Protein AF-A0A2D2DLI8-F1 (afdb_monomer)

Structure (mmCIF, N/CA/C/O backbone):
data_AF-A0A2D2DLI8-F1
#
_entry.id   AF-A0A2D2DLI8-F1
#
loop_
_atom_site.group_PDB
_atom_site.id
_atom_site.type_symbol
_atom_site.label_atom_id
_atom_site.label_alt_id
_atom_site.label_comp_id
_atom_site.label_asym_id
_atom_site.label_entity_id
_atom_site.label_seq_id
_atom_site.pdbx_PDB_ins_code
_atom_site.Cartn_x
_atom_site.Cartn_y
_atom_site.Cartn_z
_atom_site.occupancy
_atom_site.B_iso_or_equiv
_atom_site.auth_seq_id
_atom_site.auth_comp_id
_atom_site.auth_asym_id
_atom_site.auth_atom_id
_atom_site.pdbx_PDB_model_num
ATOM 1 N N . MET A 1 1 ? -2.397 0.419 4.314 1.00 72.56 1 MET A N 1
ATOM 2 C CA . MET A 1 1 ? -3.804 0.039 4.050 1.00 72.56 1 MET A CA 1
ATOM 3 C C . MET A 1 1 ? -4.757 0.508 5.152 1.00 72.56 1 MET A C 1
ATOM 5 O O . MET A 1 1 ? -5.663 1.266 4.833 1.00 72.56 1 MET A O 1
ATOM 9 N N . ALA A 1 2 ? -4.548 0.129 6.423 1.00 77.00 2 ALA A N 1
ATOM 10 C CA . ALA A 1 2 ? -5.463 0.427 7.540 1.00 77.00 2 ALA A CA 1
ATOM 11 C C . ALA A 1 2 ? -5.958 1.889 7.604 1.00 77.00 2 ALA A C 1
ATOM 13 O O . ALA A 1 2 ? -7.158 2.129 7.667 1.00 77.00 2 ALA A O 1
ATOM 14 N N . ALA A 1 3 ? -5.064 2.877 7.474 1.00 75.81 3 ALA A N 1
ATOM 15 C CA . ALA A 1 3 ? -5.434 4.299 7.477 1.00 75.81 3 ALA A CA 1
ATOM 16 C C . ALA A 1 3 ? -6.416 4.712 6.362 1.00 75.81 3 ALA A C 1
ATOM 18 O O . ALA A 1 3 ? -7.276 5.568 6.577 1.00 75.81 3 ALA A O 1
ATOM 19 N N . PHE A 1 4 ? -6.287 4.109 5.178 1.00 79.12 4 PHE A N 1
ATOM 20 C CA . PHE A 1 4 ? -7.163 4.350 4.030 1.00 79.12 4 PHE A CA 1
ATOM 21 C C . PHE A 1 4 ? -8.517 3.678 4.255 1.00 79.12 4 PHE A C 1
ATOM 23 O O . PHE A 1 4 ? -9.547 4.345 4.187 1.00 79.12 4 PHE A O 1
ATOM 30 N N . ALA A 1 5 ? -8.506 2.392 4.622 1.00 75.75 5 ALA A N 1
ATOM 31 C CA . ALA A 1 5 ? -9.714 1.632 4.937 1.00 75.75 5 ALA A CA 1
ATOM 32 C C . ALA A 1 5 ? -10.540 2.311 6.040 1.00 75.75 5 ALA A C 1
ATOM 34 O O . ALA A 1 5 ? -11.757 2.437 5.912 1.00 75.75 5 ALA A O 1
ATOM 35 N N . ASN A 1 6 ? -9.877 2.847 7.074 1.00 78.75 6 ASN A N 1
ATOM 36 C CA . ASN A 1 6 ? -10.501 3.539 8.202 1.00 78.75 6 ASN A CA 1
ATOM 37 C C . ASN A 1 6 ? -11.054 4.938 7.893 1.00 78.75 6 ASN A C 1
ATOM 39 O O . ASN A 1 6 ? -11.750 5.502 8.729 1.00 78.75 6 ASN A O 1
ATOM 43 N N . THR A 1 7 ? -10.796 5.496 6.713 1.00 78.94 7 THR A N 1
ATOM 44 C CA . THR A 1 7 ? -11.246 6.848 6.357 1.00 78.94 7 THR A CA 1
ATOM 45 C C . THR A 1 7 ? -12.122 6.826 5.114 1.00 78.94 7 THR A C 1
ATOM 47 O O . THR A 1 7 ? -13.239 6.316 5.185 1.00 78.94 7 THR A O 1
ATOM 50 N N . SER A 1 8 ? -11.643 7.358 3.991 1.00 79.19 8 SER A N 1
ATOM 51 C CA . SER A 1 8 ? -12.399 7.487 2.739 1.00 79.19 8 SER A CA 1
ATOM 52 C C . SER A 1 8 ? -11.974 6.465 1.682 1.00 79.19 8 SER A C 1
ATOM 54 O O . SER A 1 8 ? -12.404 6.563 0.538 1.00 79.19 8 SER A O 1
ATOM 56 N N . GLY A 1 9 ? -11.120 5.504 2.041 1.00 83.50 9 GLY A N 1
ATOM 57 C CA . GLY A 1 9 ? -10.421 4.668 1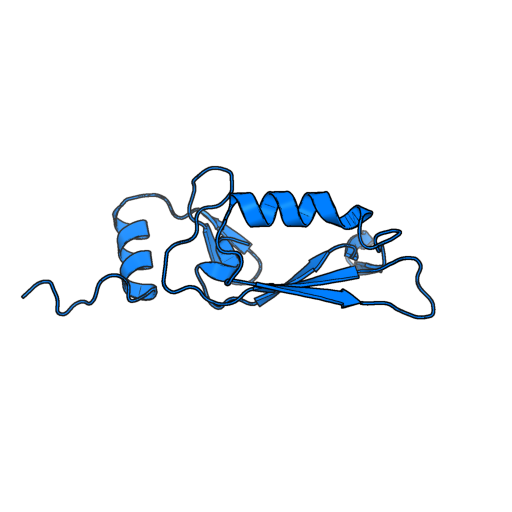.072 1.00 83.50 9 GLY A CA 1
ATOM 58 C C . GLY A 1 9 ? -9.310 5.441 0.356 1.00 83.50 9 GLY A C 1
ATOM 59 O O . GLY A 1 9 ? -8.725 6.385 0.903 1.00 83.50 9 GLY A O 1
ATOM 60 N N . GLY A 1 10 ? -9.004 5.024 -0.867 1.00 87.31 10 GLY A N 1
ATOM 61 C CA . GLY A 1 10 ? -8.105 5.720 -1.784 1.00 87.31 10 GLY A CA 1
ATOM 62 C C . GLY A 1 10 ? -7.143 4.784 -2.502 1.00 87.31 10 GLY A C 1
ATOM 63 O O . GLY A 1 10 ? -7.191 3.572 -2.329 1.00 87.31 10 GLY A O 1
ATOM 64 N N . GLU A 1 11 ? -6.255 5.373 -3.291 1.00 89.75 11 GLU A N 1
ATOM 65 C CA . GLU A 1 11 ? -5.353 4.638 -4.176 1.00 89.75 11 GLU A CA 1
ATOM 66 C C . GLU A 1 11 ? -3.920 4.618 -3.645 1.00 89.75 11 GLU A C 1
ATOM 68 O O . GLU A 1 11 ? -3.441 5.591 -3.048 1.00 89.75 11 GLU A O 1
ATOM 73 N N . ILE A 1 12 ? -3.235 3.497 -3.863 1.00 90.38 12 ILE A N 1
ATOM 74 C CA . ILE A 1 12 ? -1.828 3.293 -3.523 1.00 90.38 12 ILE A CA 1
ATOM 75 C C . ILE A 1 12 ? -1.127 2.708 -4.746 1.00 90.38 12 ILE A C 1
ATOM 77 O O . ILE A 1 12 ? -1.558 1.695 -5.286 1.00 90.38 12 ILE A O 1
ATOM 81 N N . TYR A 1 13 ? -0.017 3.323 -5.143 1.00 92.94 13 TYR A N 1
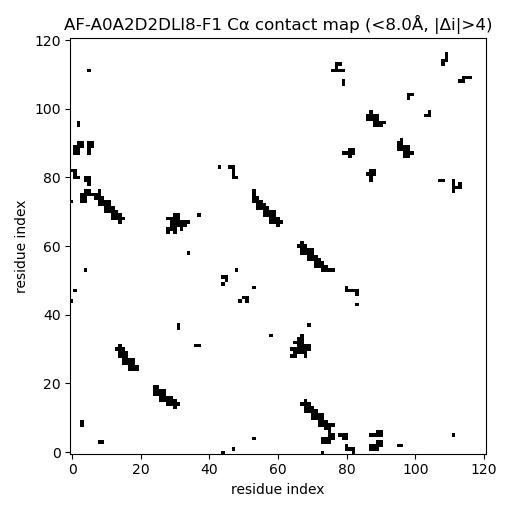ATOM 82 C CA . TYR A 1 13 ? 0.826 2.865 -6.243 1.00 92.94 13 TYR A CA 1
ATOM 83 C C . TYR A 1 13 ? 2.152 2.367 -5.666 1.00 92.94 13 TYR A C 1
ATOM 85 O O . TYR A 1 13 ? 2.831 3.106 -4.951 1.00 92.94 13 TYR A O 1
ATOM 93 N N . ILE A 1 14 ? 2.508 1.116 -5.949 1.00 93.94 14 ILE A N 1
ATOM 94 C CA . ILE A 1 14 ? 3.706 0.446 -5.433 1.00 93.94 14 ILE A CA 1
ATOM 95 C C . ILE A 1 14 ? 4.615 0.093 -6.608 1.00 93.94 14 ILE A C 1
ATOM 97 O O . ILE A 1 14 ? 4.163 -0.442 -7.618 1.00 93.94 14 ILE A O 1
ATOM 101 N N . GLY A 1 15 ? 5.900 0.409 -6.468 1.00 93.50 15 GLY A N 1
ATOM 102 C CA . GLY A 1 15 ? 6.842 0.454 -7.588 1.00 93.50 15 GLY A CA 1
ATOM 103 C C . GLY A 1 15 ? 7.013 1.866 -8.161 1.00 93.50 15 GLY A C 1
ATOM 104 O O . GLY A 1 15 ? 7.426 2.035 -9.304 1.00 93.50 15 GLY A O 1
ATOM 105 N N . ILE A 1 16 ? 6.679 2.895 -7.376 1.00 92.75 16 ILE A N 1
ATOM 106 C CA . ILE A 1 16 ? 6.977 4.295 -7.678 1.00 92.75 16 ILE A CA 1
ATOM 107 C C . ILE A 1 16 ? 7.916 4.827 -6.594 1.00 92.75 16 ILE A C 1
ATOM 109 O O . ILE A 1 16 ? 7.569 4.836 -5.413 1.00 92.75 16 ILE A O 1
ATOM 113 N N . GLU A 1 17 ? 9.099 5.281 -6.992 1.00 91.69 17 GLU A N 1
ATOM 114 C CA . GLU A 1 17 ? 10.107 5.843 -6.093 1.00 91.69 17 GLU A CA 1
ATOM 115 C C . GLU A 1 17 ? 9.907 7.359 -5.954 1.00 91.69 17 GLU A C 1
ATOM 117 O O . GLU A 1 17 ? 9.758 8.078 -6.945 1.00 91.69 17 GLU A O 1
ATOM 122 N N . GLU A 1 18 ? 9.877 7.860 -4.716 1.00 89.69 18 GLU A N 1
ATOM 123 C CA . GLU A 1 18 ? 9.882 9.296 -4.420 1.00 89.69 18 GLU A CA 1
ATOM 124 C C . GLU A 1 18 ? 11.325 9.779 -4.290 1.00 89.69 18 GLU A C 1
ATOM 126 O O . GLU A 1 18 ? 12.045 9.354 -3.392 1.00 89.69 18 GLU A O 1
ATOM 131 N N . MET A 1 19 ? 11.724 10.706 -5.164 1.00 90.56 19 MET A N 1
ATOM 132 C CA . MET A 1 19 ? 13.033 11.349 -5.102 1.00 90.56 19 MET A CA 1
ATOM 133 C C . MET A 1 19 ? 12.895 12.834 -4.788 1.00 90.56 19 MET A C 1
ATOM 135 O O . MET A 1 19 ? 11.935 13.499 -5.197 1.00 90.56 19 MET A O 1
ATOM 139 N N . VAL A 1 20 ? 13.877 13.345 -4.047 1.00 89.44 20 VAL A N 1
ATOM 140 C CA . VAL A 1 20 ? 14.011 14.760 -3.713 1.00 89.44 20 VAL A CA 1
ATOM 141 C C . VAL A 1 20 ? 15.392 15.209 -4.164 1.00 89.44 20 VAL A C 1
ATOM 143 O O . VAL A 1 20 ? 16.390 14.741 -3.628 1.00 89.44 20 VAL A O 1
ATOM 146 N N . ASP A 1 21 ? 15.444 16.115 -5.136 1.00 87.06 21 ASP A N 1
ATOM 147 C CA . ASP A 1 21 ? 16.690 16.731 -5.595 1.00 87.06 21 ASP A CA 1
ATOM 148 C C . ASP A 1 21 ? 16.514 18.244 -5.698 1.00 87.06 21 ASP A C 1
ATOM 150 O O . ASP A 1 21 ? 15.505 18.709 -6.227 1.00 87.06 21 ASP A O 1
ATOM 154 N N . LEU A 1 22 ? 17.467 19.017 -5.171 1.00 81.75 22 LEU A N 1
ATOM 155 C CA . LEU A 1 22 ? 17.471 20.488 -5.216 1.00 81.75 22 LEU A CA 1
ATOM 156 C C . LEU A 1 22 ? 16.092 21.129 -4.905 1.00 81.75 22 LEU A C 1
ATOM 158 O O . LEU A 1 22 ? 15.615 21.997 -5.636 1.00 81.75 22 LEU A O 1
ATOM 162 N N . ASN A 1 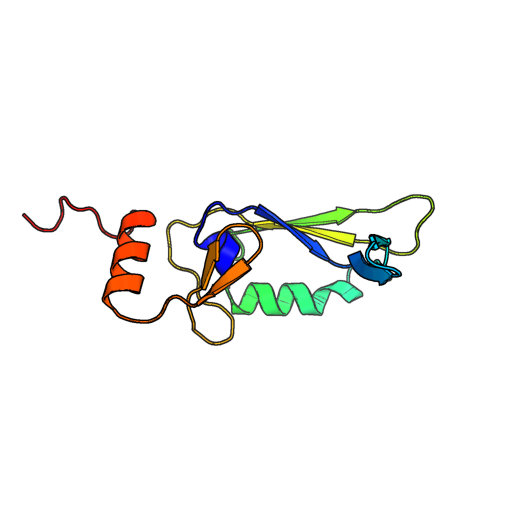23 ? 15.427 20.686 -3.828 1.00 85.25 23 ASN A N 1
ATOM 163 C CA . ASN A 1 23 ? 14.066 21.092 -3.417 1.00 85.25 23 ASN A CA 1
ATOM 164 C C . ASN A 1 23 ? 12.919 20.744 -4.388 1.00 85.25 23 ASN A C 1
ATOM 166 O O . ASN A 1 23 ? 11.790 21.202 -4.201 1.00 85.25 23 ASN A O 1
ATOM 170 N N . ARG A 1 24 ? 13.153 19.907 -5.398 1.00 83.25 24 ARG A N 1
ATOM 171 C CA . ARG A 1 24 ? 12.118 19.382 -6.292 1.00 83.25 24 ARG A CA 1
ATOM 172 C C . ARG A 1 24 ? 11.798 17.944 -5.926 1.00 83.25 24 ARG A C 1
ATOM 174 O O . ARG A 1 24 ? 12.689 17.111 -5.786 1.00 83.25 24 ARG A O 1
ATOM 181 N N . LYS A 1 25 ? 10.504 17.658 -5.800 1.00 89.31 25 LYS A N 1
ATOM 182 C CA . LYS A 1 25 ? 9.997 16.297 -5.636 1.00 89.31 25 LYS A CA 1
ATOM 183 C C . LYS A 1 25 ? 9.593 15.752 -6.992 1.00 89.31 25 LYS A C 1
ATOM 185 O O . LYS A 1 25 ? 8.802 16.382 -7.688 1.00 89.31 25 LYS A O 1
ATOM 190 N N . TYR A 1 26 ? 10.097 14.580 -7.339 1.00 90.75 26 TYR A N 1
ATOM 191 C CA . TYR A 1 26 ? 9.660 13.850 -8.522 1.00 90.75 26 TYR A CA 1
ATOM 192 C C . TYR A 1 26 ? 9.424 12.381 -8.184 1.00 90.75 26 TYR A C 1
ATOM 194 O O . TYR A 1 26 ? 9.691 11.913 -7.071 1.00 90.75 26 TYR A O 1
ATOM 202 N N . ARG A 1 27 ? 8.794 11.685 -9.126 1.00 91.38 27 ARG A N 1
ATOM 203 C CA . ARG A 1 27 ? 8.417 10.281 -9.015 1.00 91.38 27 ARG A CA 1
ATOM 204 C C . ARG A 1 27 ? 9.078 9.522 -10.147 1.00 91.38 27 ARG A C 1
ATOM 206 O O . ARG A 1 27 ? 8.976 9.953 -11.293 1.00 91.38 27 ARG A O 1
ATOM 213 N N . LEU A 1 28 ? 9.748 8.426 -9.821 1.00 91.62 28 LEU A N 1
ATOM 214 C CA . LEU A 1 28 ? 10.345 7.537 -10.807 1.00 91.62 28 LEU A CA 1
ATOM 215 C C . LEU A 1 28 ? 9.600 6.214 -10.861 1.00 91.62 28 LEU A C 1
ATOM 217 O O . LEU A 1 28 ? 9.202 5.668 -9.833 1.00 91.62 28 LEU A O 1
ATOM 221 N N . TRP A 1 29 ? 9.453 5.687 -12.072 1.00 94.06 29 TRP A N 1
ATOM 222 C CA . TRP A 1 29 ? 8.943 4.343 -12.280 1.00 94.06 29 TRP A CA 1
ATOM 223 C C . TRP A 1 29 ? 10.010 3.315 -11.890 1.00 94.06 29 TRP A C 1
ATOM 225 O O . TRP A 1 29 ? 11.082 3.251 -12.491 1.00 94.06 29 TRP A O 1
ATOM 235 N N . ARG A 1 30 ? 9.702 2.510 -10.876 1.00 93.62 30 ARG A N 1
ATOM 236 C CA . ARG A 1 30 ? 10.530 1.438 -10.310 1.00 93.62 30 ARG A CA 1
ATOM 237 C C . ARG A 1 30 ? 9.661 0.195 -10.126 1.00 93.62 30 ARG A C 1
ATOM 239 O O . ARG A 1 30 ? 9.470 -0.285 -9.011 1.00 93.62 30 ARG A O 1
ATOM 246 N N . GLY A 1 31 ? 9.068 -0.259 -11.228 1.00 93.75 31 GLY A N 1
ATOM 247 C CA . GLY A 1 31 ? 8.165 -1.402 -11.229 1.00 93.75 31 GLY A CA 1
ATOM 248 C C . GLY A 1 31 ? 8.840 -2.703 -10.784 1.00 93.75 31 GLY A C 1
ATOM 249 O O . GLY A 1 31 ? 10.060 -2.850 -10.847 1.00 93.75 31 GLY A O 1
ATOM 250 N N . PHE A 1 32 ? 8.016 -3.653 -10.359 1.00 96.00 32 PHE A N 1
ATOM 251 C CA . PHE A 1 32 ? 8.385 -5.044 -10.127 1.00 96.00 32 PHE A CA 1
ATOM 252 C C . PHE A 1 32 ? 8.756 -5.733 -11.443 1.00 96.00 32 PHE A C 1
ATOM 254 O O . PHE A 1 32 ? 8.234 -5.371 -12.496 1.00 96.00 32 PHE A O 1
ATOM 261 N N . GLU A 1 33 ? 9.631 -6.735 -11.396 1.00 95.38 33 GLU A N 1
ATOM 262 C CA . GLU A 1 33 ? 10.014 -7.509 -12.586 1.00 95.38 33 GLU A CA 1
ATOM 263 C C . GLU A 1 33 ? 8.803 -8.233 -13.198 1.00 95.38 33 GLU A C 1
ATOM 265 O O . GLU A 1 33 ? 8.541 -8.137 -14.399 1.00 95.38 33 GLU A O 1
ATOM 270 N N . ASP A 1 34 ? 8.003 -8.862 -12.341 1.00 94.94 34 ASP A N 1
ATOM 271 C CA . ASP A 1 34 ? 6.771 -9.559 -12.680 1.00 94.94 34 ASP A CA 1
ATOM 272 C C . ASP A 1 34 ? 5.743 -9.460 -11.536 1.00 94.94 34 ASP A C 1
ATOM 274 O O . ASP A 1 34 ? 5.912 -8.709 -10.572 1.00 94.94 34 ASP A O 1
ATOM 278 N N . GLN A 1 35 ? 4.628 -10.183 -11.672 1.00 94.06 35 GLN A N 1
ATOM 279 C CA . GLN A 1 35 ? 3.565 -10.200 -10.663 1.00 94.06 35 GLN A CA 1
ATOM 280 C C . GLN A 1 35 ? 3.981 -10.952 -9.391 1.00 94.06 35 GLN A C 1
ATOM 282 O O . GLN A 1 35 ? 3.535 -10.584 -8.306 1.00 94.06 35 GLN A O 1
ATOM 287 N N . GLU A 1 36 ? 4.851 -11.962 -9.498 1.00 95.31 36 GLU A N 1
ATOM 288 C CA . GLU A 1 36 ? 5.305 -12.767 -8.359 1.00 95.31 36 GLU A CA 1
ATOM 289 C C . GLU A 1 36 ? 6.199 -11.951 -7.425 1.00 95.31 36 GLU A C 1
ATOM 291 O O . GLU A 1 36 ? 6.097 -12.067 -6.201 1.00 95.31 36 GLU A O 1
ATOM 296 N N . ALA A 1 37 ? 7.007 -11.047 -7.981 1.00 94.88 37 ALA A N 1
ATOM 297 C CA . ALA A 1 37 ? 7.815 -10.103 -7.218 1.00 94.88 37 ALA A CA 1
ATOM 298 C C . ALA A 1 37 ? 6.973 -9.179 -6.308 1.00 94.88 37 ALA A C 1
ATOM 300 O O . ALA A 1 37 ? 7.497 -8.631 -5.336 1.00 94.88 37 ALA A O 1
ATOM 301 N N . ALA A 1 38 ? 5.666 -9.038 -6.565 1.00 94.56 38 ALA A N 1
ATOM 302 C CA . ALA A 1 38 ? 4.737 -8.296 -5.712 1.00 94.56 38 ALA A CA 1
ATOM 303 C C . ALA A 1 38 ? 4.058 -9.153 -4.618 1.00 94.56 38 ALA A C 1
ATOM 305 O O . ALA A 1 38 ? 3.404 -8.590 -3.737 1.00 94.56 38 ALA A O 1
ATOM 306 N N . ASN A 1 39 ? 4.240 -10.482 -4.599 1.00 93.94 39 ASN A N 1
ATOM 307 C CA . ASN A 1 39 ? 3.640 -11.398 -3.610 1.00 93.94 39 ASN A CA 1
ATOM 308 C C . ASN A 1 39 ? 3.834 -10.984 -2.138 1.00 93.94 39 ASN A C 1
ATOM 310 O O . ASN A 1 39 ? 2.871 -11.085 -1.372 1.00 93.94 39 ASN A O 1
ATOM 314 N N . PRO A 1 40 ? 5.004 -10.465 -1.709 1.00 93.19 40 PRO A N 1
ATOM 315 C CA . PRO A 1 40 ? 5.174 -10.003 -0.331 1.00 93.19 40 PRO A CA 1
ATOM 316 C C . PRO A 1 40 ? 4.185 -8.900 0.072 1.00 93.19 40 PRO A C 1
ATOM 318 O O . PRO A 1 40 ? 3.784 -8.825 1.232 1.00 93.19 40 PRO A O 1
ATOM 321 N N . VAL A 1 41 ? 3.749 -8.056 -0.874 1.00 91.19 41 VAL A N 1
ATOM 322 C CA . VAL A 1 41 ? 2.732 -7.028 -0.612 1.00 91.19 41 VAL A CA 1
ATOM 323 C C . VAL A 1 41 ? 1.397 -7.687 -0.274 1.00 91.19 41 VAL A C 1
ATOM 325 O O . VAL A 1 41 ? 0.778 -7.327 0.727 1.00 91.19 41 VAL A O 1
ATOM 328 N N . PHE A 1 42 ? 0.971 -8.671 -1.068 1.00 90.00 42 PHE A N 1
ATOM 329 C CA . PHE A 1 42 ? -0.288 -9.385 -0.854 1.00 90.00 42 PHE A CA 1
ATOM 330 C C . PHE A 1 42 ? -0.304 -10.138 0.477 1.00 90.00 42 PHE A C 1
ATOM 332 O O . PHE A 1 42 ? -1.285 -10.035 1.207 1.00 90.00 42 PHE A O 1
ATOM 339 N N . GLN A 1 43 ? 0.805 -10.774 0.862 1.00 89.25 43 GLN A N 1
ATOM 340 C CA . GLN A 1 43 ? 0.924 -11.437 2.168 1.00 89.25 43 GLN A CA 1
ATOM 341 C C . GLN A 1 43 ? 0.680 -10.473 3.339 1.00 89.25 43 GLN A C 1
ATOM 343 O O . GLN A 1 43 ? -0.007 -10.813 4.302 1.00 89.25 43 GLN A O 1
ATOM 348 N N . VAL A 1 44 ? 1.202 -9.245 3.260 1.00 86.38 44 VAL A N 1
ATOM 349 C CA . VAL A 1 44 ? 0.964 -8.222 4.291 1.00 86.38 44 VAL A CA 1
ATOM 350 C C . VAL A 1 44 ? -0.496 -7.751 4.276 1.00 86.38 44 VAL A C 1
ATOM 352 O O . VAL A 1 44 ? -1.081 -7.531 5.338 1.00 86.38 44 VAL A O 1
ATOM 355 N N . LEU A 1 45 ? -1.111 -7.608 3.096 1.00 84.69 45 LEU A N 1
ATOM 356 C CA . LEU A 1 45 ? -2.529 -7.246 2.975 1.00 84.69 45 LEU A CA 1
ATOM 357 C C . LEU A 1 45 ? -3.449 -8.322 3.574 1.00 84.69 45 LEU A C 1
ATOM 359 O O . LEU A 1 45 ? -4.386 -7.976 4.293 1.00 84.69 45 LEU A O 1
ATOM 363 N N . GLU A 1 46 ? -3.158 -9.602 3.338 1.00 84.38 46 GLU A N 1
ATOM 364 C CA . GLU A 1 46 ? -3.902 -10.738 3.898 1.00 84.38 46 GLU A CA 1
ATOM 365 C C . GLU A 1 46 ? -3.833 -10.780 5.427 1.00 84.38 46 GLU A C 1
ATOM 367 O O . GLU A 1 46 ? -4.849 -11.004 6.081 1.00 84.38 46 GLU A O 1
ATOM 372 N N . GLN A 1 47 ? -2.669 -10.487 6.018 1.00 82.00 47 GLN A N 1
ATOM 373 C CA . GLN A 1 47 ? -2.521 -10.418 7.478 1.00 82.00 47 GLN A CA 1
ATOM 374 C C . GLN A 1 47 ? -3.381 -9.315 8.109 1.00 82.00 47 GLN A C 1
ATOM 376 O O . GLN A 1 47 ? -3.887 -9.482 9.216 1.00 82.00 47 GLN A O 1
ATOM 381 N N . MET A 1 48 ? -3.547 -8.183 7.419 1.00 73.75 48 MET A N 1
ATOM 382 C CA . MET A 1 48 ? -4.372 -7.072 7.910 1.00 73.75 48 MET A CA 1
ATOM 383 C C . MET A 1 48 ? -5.870 -7.312 7.703 1.00 73.75 48 MET A C 1
ATOM 385 O O . MET A 1 48 ? -6.685 -6.779 8.456 1.00 73.75 48 MET A O 1
ATOM 389 N N . ASN A 1 49 ? -6.250 -8.061 6.667 1.00 73.25 49 ASN A N 1
ATOM 390 C CA . ASN A 1 49 ? -7.642 -8.382 6.382 1.00 73.25 49 ASN A CA 1
ATOM 391 C C . ASN A 1 49 ? -7.767 -9.713 5.616 1.00 73.25 49 ASN A C 1
ATOM 393 O O . ASN A 1 49 ? -7.788 -9.704 4.380 1.00 73.25 49 ASN A O 1
ATOM 397 N N . PRO A 1 50 ? -7.949 -10.837 6.331 1.00 63.97 50 PRO A N 1
ATOM 398 C CA . PRO A 1 50 ? -8.003 -12.170 5.728 1.00 63.97 50 PRO A CA 1
ATOM 399 C C . PRO A 1 50 ? -9.142 -12.353 4.720 1.00 63.97 50 PRO A C 1
ATOM 401 O O . PRO A 1 50 ? -9.078 -13.221 3.859 1.00 63.97 50 PRO A O 1
ATOM 404 N N . LEU A 1 51 ? -10.196 -11.536 4.817 1.00 63.72 51 LEU A N 1
ATOM 405 C CA . LEU A 1 51 ? -11.366 -11.625 3.944 1.00 63.72 51 LEU A CA 1
ATOM 406 C C . LEU A 1 51 ? -11.141 -11.015 2.553 1.00 63.72 51 LEU A C 1
ATOM 408 O O . LEU A 1 51 ? -11.999 -11.185 1.698 1.00 63.72 51 LEU A O 1
ATOM 412 N N . GLY A 1 52 ? -10.054 -10.266 2.320 1.00 66.38 52 GLY A N 1
ATOM 413 C CA . GLY A 1 52 ? -9.666 -9.758 0.992 1.00 66.38 52 GLY A CA 1
ATOM 414 C C . GLY A 1 52 ? -10.577 -8.693 0.352 1.00 66.38 52 GLY A C 1
ATOM 415 O O . GLY A 1 52 ? -10.140 -7.976 -0.537 1.00 66.38 52 GLY A O 1
ATOM 416 N N . ASN A 1 53 ? -11.803 -8.489 0.837 1.00 76.75 53 ASN A N 1
ATOM 417 C CA . ASN A 1 53 ? -12.835 -7.704 0.134 1.00 76.75 53 ASN A CA 1
ATOM 418 C C . ASN A 1 53 ? -12.691 -6.171 0.208 1.00 76.75 53 ASN A C 1
ATOM 420 O O . ASN A 1 53 ? -13.560 -5.439 -0.260 1.00 76.75 53 ASN A O 1
ATOM 424 N N . ASN A 1 54 ? -11.616 -5.665 0.812 1.00 81.81 54 ASN A N 1
ATOM 425 C CA . ASN A 1 54 ? -11.456 -4.236 1.103 1.00 81.81 54 ASN A CA 1
ATOM 426 C C . ASN A 1 54 ? -10.501 -3.533 0.129 1.00 81.81 54 ASN A C 1
ATOM 428 O O . ASN A 1 54 ? -10.197 -2.353 0.319 1.00 81.81 54 ASN A O 1
ATOM 432 N N . TYR A 1 55 ? -10.013 -4.244 -0.891 1.00 88.31 55 TYR A N 1
ATOM 433 C CA . TYR A 1 55 ? -9.205 -3.663 -1.952 1.00 88.31 55 TYR A CA 1
ATOM 434 C C . TYR A 1 55 ? -9.385 -4.376 -3.295 1.00 88.31 55 TYR A C 1
ATOM 436 O O . TYR A 1 55 ? -9.779 -5.537 -3.347 1.00 88.31 55 TYR A O 1
ATOM 444 N N . VAL A 1 56 ? -9.052 -3.673 -4.373 1.00 91.00 56 VAL A N 1
ATOM 445 C CA . VAL A 1 56 ? -8.789 -4.240 -5.702 1.00 91.00 56 VAL A CA 1
ATOM 446 C C . VAL A 1 56 ? -7.328 -3.986 -6.040 1.00 91.00 56 VAL A C 1
ATOM 448 O O . VAL A 1 56 ? -6.784 -2.940 -5.686 1.00 91.00 56 VAL A O 1
ATOM 451 N N . ALA A 1 57 ? -6.695 -4.954 -6.695 1.00 92.75 57 ALA A N 1
ATOM 452 C CA . ALA A 1 57 ? -5.322 -4.868 -7.160 1.00 92.75 57 ALA A CA 1
ATOM 453 C C . ALA A 1 57 ? -5.269 -5.011 -8.681 1.00 92.75 57 ALA A C 1
ATOM 455 O O . ALA A 1 57 ? -5.871 -5.926 -9.242 1.00 92.75 57 ALA A O 1
ATOM 456 N N . GLU A 1 58 ? -4.513 -4.139 -9.337 1.00 95.38 58 GLU A N 1
ATOM 457 C CA . GLU A 1 58 ? -4.226 -4.219 -10.765 1.00 95.38 58 GLU A CA 1
ATOM 458 C C . GLU A 1 58 ? -2.752 -3.908 -11.043 1.00 95.38 58 GLU A C 1
ATOM 460 O O . GLU A 1 58 ? -2.093 -3.187 -10.291 1.00 95.38 58 GLU A O 1
ATOM 465 N N . PHE A 1 59 ? -2.223 -4.459 -12.134 1.00 96.44 59 PHE A N 1
ATOM 466 C CA . PHE A 1 59 ? -0.849 -4.208 -12.557 1.00 96.44 59 PHE A CA 1
ATOM 467 C C . PHE A 1 59 ? -0.822 -3.263 -13.750 1.00 96.44 59 PHE A C 1
ATOM 469 O O . PHE A 1 59 ? -1.328 -3.579 -14.827 1.00 96.44 59 PHE A O 1
ATOM 476 N N . LEU A 1 60 ? -0.170 -2.122 -13.562 1.00 96.12 60 LEU A N 1
ATOM 477 C CA . LEU A 1 60 ? 0.031 -1.109 -14.583 1.00 96.12 60 LEU A CA 1
ATOM 478 C C . LEU A 1 60 ? 1.370 -1.334 -15.288 1.00 96.12 60 LEU A C 1
ATOM 480 O O . LEU A 1 60 ? 2.388 -1.629 -14.659 1.00 96.12 60 LEU A O 1
ATOM 484 N N . ARG A 1 61 ? 1.371 -1.154 -16.609 1.00 94.31 61 ARG A N 1
ATOM 485 C CA . ARG A 1 61 ? 2.563 -1.185 -17.465 1.00 94.31 61 ARG A CA 1
ATOM 486 C C . ARG A 1 61 ? 2.691 0.144 -18.186 1.00 94.31 61 ARG A C 1
ATOM 488 O O . ARG A 1 61 ? 1.684 0.717 -18.598 1.00 94.31 61 ARG A O 1
ATOM 495 N N . PHE A 1 62 ? 3.922 0.596 -18.380 1.00 92.38 62 PHE A N 1
ATOM 496 C CA . PHE A 1 62 ? 4.216 1.769 -19.189 1.00 92.38 62 PHE A CA 1
ATOM 497 C C . PHE A 1 62 ? 5.199 1.379 -20.302 1.00 92.38 62 PHE A C 1
ATOM 499 O O . PHE A 1 62 ? 6.209 0.757 -19.983 1.00 92.38 62 PHE A O 1
ATOM 506 N N . PRO A 1 63 ? 4.927 1.696 -21.586 1.00 89.19 63 PRO A N 1
ATOM 507 C CA . PRO A 1 63 ? 5.732 1.207 -22.711 1.00 89.19 63 PRO A CA 1
ATOM 508 C C . PRO A 1 63 ? 7.236 1.484 -22.595 1.00 89.19 63 PRO A C 1
ATOM 510 O O . PRO A 1 63 ? 8.038 0.614 -22.922 1.00 89.19 63 PRO A O 1
ATOM 513 N N . ASP A 1 64 ? 7.610 2.654 -22.076 1.00 91.62 64 ASP A N 1
ATOM 514 C CA . ASP A 1 64 ? 9.007 3.099 -21.991 1.00 91.62 64 ASP A CA 1
ATOM 515 C C . ASP A 1 64 ? 9.607 2.952 -20.583 1.00 91.62 64 ASP A C 1
ATOM 517 O O . ASP A 1 64 ? 10.623 3.575 -20.269 1.00 91.62 64 ASP A O 1
ATOM 521 N N . ALA A 1 65 ? 8.985 2.158 -19.704 1.00 90.81 65 ALA A N 1
ATOM 522 C CA . ALA A 1 65 ? 9.515 1.901 -18.371 1.00 90.81 65 ALA A CA 1
ATOM 523 C C . ALA A 1 65 ? 9.548 0.400 -18.048 1.00 90.81 65 ALA A C 1
ATOM 525 O O . ALA A 1 65 ? 8.605 -0.329 -18.360 1.00 90.81 65 ALA A O 1
ATOM 526 N N . PRO A 1 66 ? 10.628 -0.087 -17.414 1.00 91.38 66 PRO A N 1
ATOM 527 C CA . PRO A 1 66 ? 10.764 -1.500 -17.104 1.00 91.38 66 PRO A CA 1
ATOM 528 C C . PRO A 1 66 ? 9.806 -1.930 -15.986 1.00 91.38 66 PRO A C 1
ATOM 530 O O . PRO A 1 66 ? 9.521 -1.176 -15.051 1.00 91.38 66 PRO A O 1
ATOM 533 N N . GLY A 1 67 ? 9.366 -3.184 -16.059 1.00 95.31 67 GLY A N 1
ATOM 534 C CA . GLY A 1 67 ? 8.575 -3.819 -15.012 1.00 95.31 67 GLY A CA 1
ATOM 535 C C . GLY A 1 67 ? 7.112 -3.370 -14.954 1.00 95.31 67 GLY A C 1
ATOM 536 O O . GLY A 1 67 ? 6.560 -2.817 -15.908 1.00 95.31 67 GLY A O 1
ATOM 537 N N . ILE A 1 68 ? 6.473 -3.648 -13.819 1.00 96.00 68 ILE A N 1
ATOM 538 C CA . ILE A 1 68 ? 5.053 -3.396 -13.565 1.00 96.00 68 ILE A CA 1
ATOM 539 C C . ILE A 1 68 ? 4.843 -2.672 -12.235 1.00 96.00 68 ILE A C 1
ATOM 541 O O . ILE A 1 68 ? 5.500 -2.96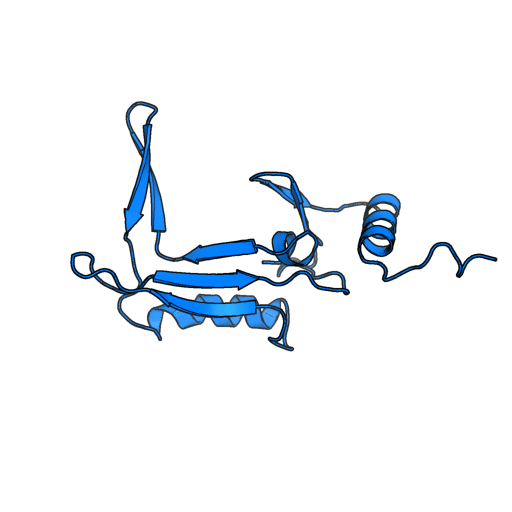5 -11.242 1.00 96.00 68 ILE A O 1
ATOM 545 N N . VAL A 1 69 ? 3.906 -1.735 -12.193 1.00 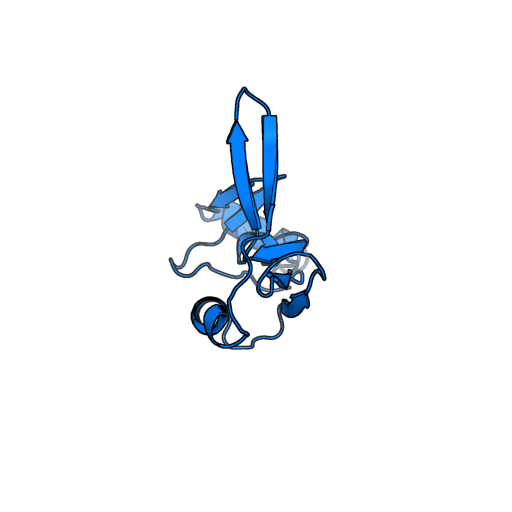96.88 69 VAL A N 1
ATOM 546 C CA . VAL A 1 69 ? 3.503 -1.050 -10.957 1.00 96.88 69 VAL A CA 1
ATOM 547 C C . VAL A 1 69 ? 2.239 -1.705 -10.432 1.00 96.88 69 VAL A C 1
ATOM 549 O O . VAL A 1 69 ? 1.294 -1.920 -11.185 1.00 96.88 69 VAL A O 1
ATOM 552 N N . LEU A 1 70 ? 2.211 -2.011 -9.140 1.00 96.62 70 LEU A N 1
ATOM 553 C CA . LEU A 1 70 ? 1.010 -2.505 -8.479 1.00 96.62 70 LEU A CA 1
ATOM 554 C C . LEU A 1 70 ? 0.159 -1.307 -8.046 1.00 96.62 70 LEU A C 1
ATOM 556 O O . LEU A 1 70 ? 0.586 -0.509 -7.211 1.00 96.62 70 LEU A O 1
ATOM 560 N N . HIS A 1 71 ? -1.038 -1.188 -8.607 1.00 95.88 71 HIS A N 1
ATOM 561 C CA . HIS A 1 71 ? -2.052 -0.237 -8.179 1.00 95.88 71 HIS A CA 1
ATOM 562 C C . HIS A 1 71 ? -3.060 -0.945 -7.271 1.00 95.88 71 HIS A C 1
ATOM 564 O O . HIS A 1 71 ? -3.643 -1.965 -7.630 1.00 95.88 71 HIS A O 1
ATOM 570 N N . LEU A 1 72 ? -3.234 -0.405 -6.068 1.00 92.62 72 LEU A N 1
ATOM 571 C CA . LEU A 1 72 ? -4.206 -0.861 -5.088 1.00 92.62 72 LEU A CA 1
ATOM 572 C C . LEU A 1 72 ? -5.273 0.210 -4.893 1.00 92.62 72 LEU A C 1
ATOM 574 O O . LEU A 1 72 ? -4.981 1.300 -4.394 1.00 92.62 72 LEU A O 1
ATOM 578 N N . THR A 1 73 ? -6.520 -0.136 -5.179 1.00 90.75 73 THR A N 1
ATOM 579 C CA . THR A 1 73 ? -7.685 0.664 -4.803 1.00 90.75 73 THR A CA 1
ATOM 580 C C . THR A 1 73 ? -8.221 0.145 -3.477 1.00 90.75 73 THR A C 1
ATOM 582 O O . THR A 1 73 ? -8.739 -0.963 -3.410 1.00 90.75 73 THR A O 1
ATOM 585 N N . ILE A 1 74 ? -8.095 0.927 -2.406 1.00 89.00 74 ILE A N 1
ATOM 586 C CA . ILE A 1 74 ? -8.584 0.574 -1.069 1.00 89.00 74 ILE A CA 1
ATOM 587 C C . ILE A 1 74 ? -9.984 1.153 -0.872 1.00 89.00 74 ILE A C 1
ATOM 589 O O . ILE A 1 74 ? -10.181 2.366 -0.970 1.00 89.00 74 ILE A O 1
ATOM 593 N N . PHE A 1 75 ? -10.947 0.307 -0.522 1.00 84.69 75 PHE A N 1
ATOM 594 C CA . PHE A 1 75 ? -12.308 0.737 -0.222 1.00 84.69 75 PHE A CA 1
ATOM 595 C C . PHE A 1 75 ? -12.452 1.179 1.235 1.00 84.69 75 PHE A C 1
ATOM 597 O O . PHE A 1 75 ? -11.774 0.679 2.137 1.00 84.69 75 PHE A O 1
ATOM 604 N N . LYS A 1 76 ? -13.376 2.114 1.482 1.00 81.06 76 LYS A N 1
ATOM 605 C CA . LYS A 1 76 ? -13.814 2.432 2.844 1.00 81.06 76 LYS A CA 1
ATOM 606 C C . LYS A 1 76 ? -14.529 1.213 3.427 1.00 81.06 76 LYS 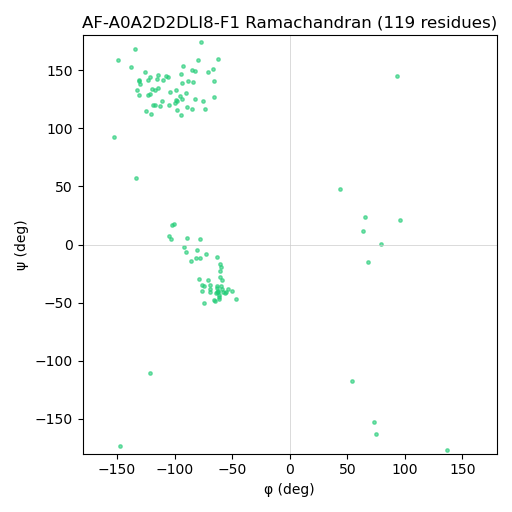A C 1
ATOM 608 O O . LYS A 1 76 ? -15.493 0.722 2.849 1.00 81.06 76 LYS A O 1
ATOM 613 N N . THR A 1 77 ? -14.097 0.780 4.603 1.00 78.44 77 THR A N 1
ATOM 614 C CA . THR A 1 77 ? -14.727 -0.321 5.342 1.00 78.44 77 THR A CA 1
ATOM 615 C C . THR A 1 77 ? -15.762 0.204 6.327 1.00 78.44 77 THR A C 1
ATOM 617 O O . THR A 1 77 ? -15.646 1.340 6.800 1.00 78.44 77 THR A O 1
ATOM 620 N N . LYS A 1 78 ? -16.762 -0.618 6.661 1.00 73.38 78 LYS A N 1
ATOM 621 C CA . LYS A 1 78 ? -17.637 -0.347 7.811 1.00 73.38 78 LYS A CA 1
ATOM 622 C C . LYS A 1 78 ? -16.932 -0.673 9.122 1.00 73.38 78 LYS A C 1
ATOM 624 O O . LYS A 1 78 ? -16.997 0.125 10.040 1.00 73.38 78 LYS A O 1
ATOM 629 N N . ASP A 1 79 ? -16.172 -1.762 9.172 1.00 77.69 79 ASP A N 1
ATOM 630 C CA . ASP A 1 79 ? -15.408 -2.134 10.363 1.00 77.69 79 ASP A CA 1
ATOM 631 C C . ASP A 1 79 ? -14.101 -1.345 10.507 1.00 77.69 79 ASP A C 1
ATOM 633 O O . ASP A 1 79 ? -13.547 -0.817 9.532 1.00 77.69 79 ASP A O 1
ATOM 637 N N . MET A 1 80 ? -13.591 -1.289 11.739 1.00 79.44 80 MET A N 1
ATOM 638 C CA . MET A 1 80 ? -12.254 -0.778 12.032 1.00 79.44 80 MET A CA 1
ATOM 639 C C . MET A 1 80 ? -11.195 -1.801 11.625 1.00 79.44 80 MET A C 1
ATOM 641 O O . MET A 1 80 ? -11.188 -2.931 12.105 1.00 79.44 80 MET A O 1
ATOM 645 N N . VAL A 1 81 ? -10.266 -1.376 10.773 1.00 81.25 81 VAL A N 1
ATOM 646 C CA . VAL A 1 81 ? -9.143 -2.194 10.310 1.00 81.25 81 VAL A CA 1
ATOM 647 C C . VAL A 1 81 ? -7.892 -1.823 11.101 1.00 81.25 81 VAL A C 1
ATOM 649 O O . VAL A 1 81 ? -7.460 -0.665 11.089 1.00 81.25 81 VAL A O 1
ATOM 652 N N . ALA A 1 82 ? -7.297 -2.806 11.773 1.00 82.62 82 ALA A N 1
ATOM 653 C CA . ALA A 1 82 ? -5.995 -2.662 12.414 1.00 82.62 82 ALA A CA 1
ATOM 654 C C . ALA A 1 82 ? -4.859 -2.858 11.395 1.00 82.62 82 ALA A C 1
ATOM 656 O O . ALA A 1 82 ? -4.999 -3.581 10.408 1.00 82.62 82 ALA A O 1
ATOM 657 N N . ALA A 1 83 ? -3.730 -2.191 11.615 1.00 83.06 83 ALA A N 1
ATOM 658 C CA . ALA A 1 83 ? -2.494 -2.494 10.906 1.00 83.06 83 ALA A CA 1
ATOM 659 C C . ALA A 1 83 ? -1.840 -3.764 11.482 1.00 83.06 83 ALA A C 1
ATOM 661 O O . ALA A 1 83 ? -2.284 -4.307 12.493 1.00 83.06 83 ALA A O 1
ATOM 662 N N . SER A 1 84 ? -0.763 -4.233 10.849 1.00 80.06 84 SER A N 1
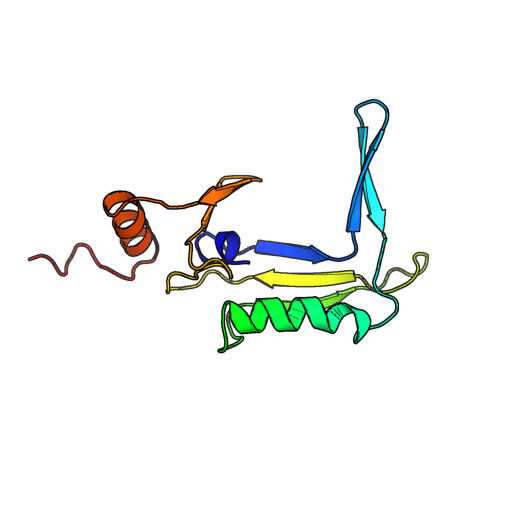ATOM 663 C CA . SER A 1 84 ? -0.025 -5.437 11.262 1.00 80.06 84 SER A CA 1
ATOM 664 C C . SER A 1 84 ? 0.573 -5.356 12.675 1.00 80.06 84 SER A C 1
ATOM 666 O O . SER A 1 84 ? 0.930 -6.379 13.247 1.00 80.06 84 SER A O 1
ATOM 668 N N . ASP A 1 85 ? 0.685 -4.158 13.252 1.00 81.06 85 ASP A N 1
ATOM 669 C CA . ASP A 1 85 ? 1.108 -3.923 14.638 1.00 81.06 85 ASP A CA 1
ATOM 670 C C . ASP A 1 85 ? -0.062 -3.922 15.646 1.00 81.06 85 ASP A C 1
ATOM 672 O O . ASP A 1 85 ? 0.124 -3.604 16.822 1.00 81.06 85 ASP A O 1
ATOM 676 N N . GLY A 1 86 ? -1.277 -4.241 15.190 1.00 80.19 86 GLY A N 1
ATOM 677 C CA . GLY A 1 86 ? -2.498 -4.270 15.993 1.00 80.19 86 GLY A CA 1
ATOM 678 C C . GLY A 1 86 ? -3.125 -2.898 16.255 1.00 80.19 86 GLY A C 1
ATOM 679 O O . GLY A 1 86 ? -4.166 -2.825 16.909 1.00 80.19 86 GLY A O 1
ATOM 680 N N . ARG A 1 87 ? -2.543 -1.800 15.754 1.00 83.88 87 ARG A N 1
ATOM 681 C CA . ARG A 1 87 ? -3.056 -0.444 15.997 1.00 83.88 87 ARG A CA 1
ATOM 682 C C . ARG A 1 87 ? -3.972 0.027 14.879 1.00 83.88 87 ARG A C 1
ATOM 684 O O . ARG A 1 87 ? -3.776 -0.266 13.700 1.00 83.88 87 ARG A O 1
ATOM 691 N N . CYS A 1 88 ? -4.975 0.817 15.249 1.00 85.25 88 CYS A N 1
ATOM 692 C CA . CYS A 1 88 ? -5.826 1.501 14.283 1.00 85.25 88 CYS A CA 1
ATOM 693 C C . CYS A 1 88 ? -5.171 2.808 13.840 1.00 85.25 88 CYS A C 1
ATOM 695 O O . CYS A 1 88 ? -4.617 3.554 14.646 1.00 85.25 88 CYS A O 1
ATOM 697 N N . TYR A 1 89 ? -5.273 3.104 12.549 1.00 84.62 89 TYR A N 1
ATOM 698 C CA . TYR A 1 89 ? -4.765 4.340 11.962 1.00 84.62 89 TYR A CA 1
ATOM 699 C C . TYR A 1 89 ? -5.874 5.043 11.198 1.00 84.62 89 TYR A C 1
ATOM 701 O O . TYR A 1 89 ? -6.721 4.380 10.606 1.00 84.62 89 TYR A O 1
ATOM 709 N N . VAL A 1 90 ? -5.833 6.372 11.151 1.00 84.25 90 VAL A N 1
ATOM 710 C CA . VAL A 1 90 ? -6.691 7.194 10.288 1.00 84.25 90 VAL A CA 1
ATOM 711 C C . VAL A 1 90 ? -5.834 8.077 9.396 1.00 84.25 90 VAL A C 1
ATOM 713 O O . VAL A 1 90 ? -4.793 8.594 9.809 1.00 84.25 90 VAL A O 1
ATOM 716 N N . ARG A 1 91 ? -6.263 8.255 8.149 1.00 82.94 91 ARG A N 1
ATOM 717 C CA . ARG A 1 91 ? -5.625 9.179 7.216 1.00 82.94 91 ARG A CA 1
ATOM 718 C C . ARG A 1 91 ? -6.126 10.603 7.456 1.00 82.94 91 ARG A C 1
ATOM 720 O O . ARG A 1 91 ? -7.323 10.867 7.395 1.00 82.94 91 ARG A O 1
ATOM 727 N N . ARG A 1 92 ? -5.205 11.540 7.673 1.00 81.38 92 ARG A N 1
ATOM 728 C CA . ARG A 1 92 ? -5.477 12.983 7.638 1.00 81.38 92 ARG A CA 1
ATOM 729 C C . ARG A 1 92 ? -4.588 13.613 6.572 1.00 81.38 92 ARG A C 1
ATOM 731 O O . ARG A 1 92 ? -3.367 13.636 6.711 1.00 81.38 92 ARG A O 1
ATOM 738 N N . ASN A 1 93 ? -5.197 14.105 5.493 1.00 81.38 93 ASN A N 1
ATOM 739 C CA . ASN A 1 93 ? -4.492 14.601 4.305 1.00 81.38 93 ASN A CA 1
ATOM 740 C C . ASN A 1 93 ? -3.512 13.551 3.732 1.00 81.38 93 ASN A C 1
ATOM 742 O O . ASN A 1 93 ? -3.921 12.466 3.309 1.00 81.38 93 ASN A O 1
ATOM 746 N N . ALA A 1 94 ? -2.214 13.862 3.718 1.00 76.25 94 ALA A N 1
ATOM 747 C CA . ALA A 1 94 ? -1.151 12.980 3.238 1.00 76.25 94 ALA A CA 1
ATOM 748 C C . ALA A 1 94 ? -0.530 12.098 4.341 1.00 76.25 94 ALA A C 1
ATOM 750 O O . AL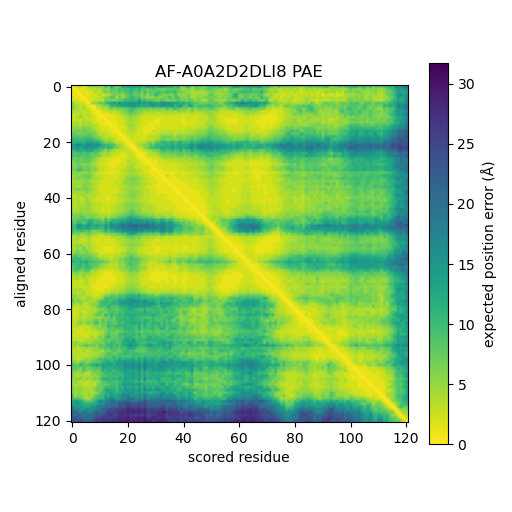A A 1 94 ? 0.344 11.291 4.044 1.00 76.25 94 ALA A O 1
ATOM 751 N N . GLN A 1 95 ? -0.965 12.230 5.599 1.00 81.38 95 GLN A N 1
ATOM 752 C CA . GLN A 1 95 ? -0.389 11.509 6.734 1.00 81.38 95 GLN A CA 1
ATOM 753 C C . GLN A 1 95 ? -1.322 10.406 7.247 1.00 81.38 95 GLN A C 1
ATOM 755 O O . GLN A 1 95 ? -2.542 10.564 7.282 1.00 81.38 95 GLN A O 1
ATOM 760 N N . SER A 1 96 ? -0.727 9.300 7.701 1.00 84.62 96 SER A N 1
ATOM 761 C CA . SER A 1 96 ? -1.400 8.286 8.520 1.00 84.62 96 SER A CA 1
ATOM 762 C C . SER A 1 96 ? -1.075 8.530 9.994 1.00 84.62 96 SER A C 1
ATOM 764 O O . SER A 1 96 ? 0.099 8.585 10.357 1.00 84.62 96 SER A O 1
ATOM 766 N N . LEU A 1 97 ? -2.098 8.701 10.832 1.00 84.50 97 LEU A N 1
ATOM 767 C CA . LEU A 1 97 ? -1.959 8.966 12.265 1.00 84.50 97 LEU A CA 1
ATOM 768 C C . LEU A 1 97 ? -2.516 7.795 13.081 1.00 84.50 97 LEU A C 1
ATOM 770 O O . LEU A 1 97 ? -3.608 7.319 12.753 1.00 84.50 97 LEU A O 1
ATOM 774 N N . PRO A 1 98 ? -1.802 7.325 14.121 1.00 87.56 98 PRO A N 1
ATOM 775 C CA . PRO A 1 98 ? -2.336 6.312 15.019 1.00 87.56 98 PRO A CA 1
ATOM 776 C C . PRO A 1 98 ? -3.527 6.878 15.796 1.00 87.56 98 PRO A C 1
ATOM 778 O O . PRO A 1 98 ? -3.518 8.037 16.215 1.00 87.56 98 PRO A O 1
ATOM 781 N N . VAL A 1 99 ? -4.545 6.047 15.989 1.00 84.12 99 VAL A N 1
ATOM 782 C CA . VAL A 1 99 ? -5.668 6.326 16.883 1.00 84.12 99 VAL A CA 1
ATOM 783 C C . VAL A 1 99 ? -5.386 5.623 18.199 1.00 84.12 99 VAL A C 1
ATOM 785 O O . VAL A 1 99 ? -5.310 4.396 18.247 1.00 84.12 99 VAL A O 1
ATOM 788 N N . SER A 1 100 ? -5.217 6.415 19.252 1.00 82.75 100 SER A N 1
ATOM 789 C CA . SER A 1 100 ? -4.853 5.940 20.584 1.00 82.75 100 SER A CA 1
ATOM 790 C C . SER A 1 100 ? -5.785 6.553 21.623 1.00 82.75 100 SER A C 1
ATOM 792 O O . SER A 1 100 ? -6.090 7.743 21.541 1.00 82.75 100 SER A O 1
ATOM 794 N N . GLY A 1 101 ? -6.174 5.755 22.616 1.00 83.19 101 GLY A N 1
ATOM 795 C CA . GLY A 1 101 ? -7.095 6.155 23.681 1.00 83.19 101 GLY A CA 1
ATOM 796 C C . GLY A 1 101 ? -8.551 5.806 23.368 1.00 83.19 101 GLY A C 1
ATOM 797 O O . GLY A 1 101 ? -8.977 5.857 22.212 1.00 83.19 101 GLY A O 1
ATOM 79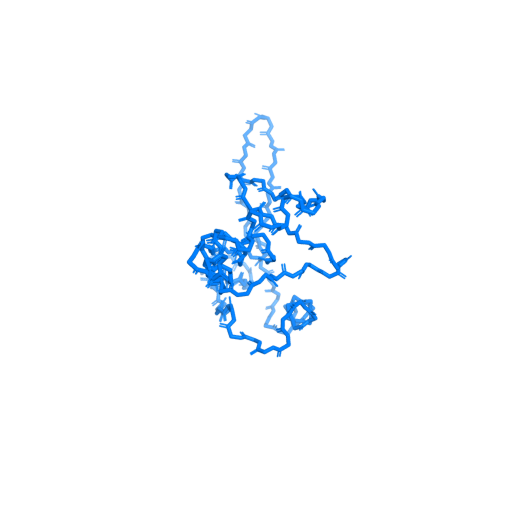8 N N . ASP A 1 102 ? -9.299 5.454 24.412 1.00 81.38 102 ASP A N 1
ATOM 799 C CA . ASP A 1 102 ? -10.658 4.914 24.291 1.00 81.38 102 ASP A CA 1
ATOM 800 C C . ASP A 1 102 ? -11.623 5.910 23.634 1.00 81.38 102 ASP A C 1
ATOM 802 O O . ASP A 1 102 ? -12.301 5.546 22.677 1.00 81.38 102 ASP A O 1
ATOM 806 N N . ASP A 1 103 ? -11.581 7.191 24.015 1.00 83.19 103 ASP A N 1
ATOM 807 C CA . ASP A 1 103 ? -12.408 8.246 23.404 1.00 83.19 103 ASP A CA 1
ATOM 808 C C . ASP A 1 103 ? -12.174 8.390 21.892 1.00 83.19 103 ASP A C 1
ATOM 810 O O . ASP A 1 103 ? -13.092 8.655 21.111 1.00 83.19 103 ASP A O 1
ATOM 814 N N . ALA A 1 104 ? -10.921 8.248 21.452 1.00 82.00 104 ALA A N 1
ATOM 815 C CA . ALA A 1 104 ? -10.563 8.387 20.046 1.00 82.00 104 ALA A CA 1
ATOM 816 C C . ALA A 1 104 ? -11.002 7.159 19.234 1.00 82.00 104 ALA A C 1
ATOM 818 O O . ALA A 1 104 ? -11.422 7.300 18.082 1.00 82.00 104 ALA A O 1
ATOM 819 N N . LEU A 1 105 ? -10.935 5.969 19.838 1.00 82.94 105 LEU A N 1
ATOM 820 C CA . LEU A 1 105 ? -11.444 4.732 19.251 1.00 82.94 105 LEU A CA 1
ATOM 821 C C . LEU A 1 105 ? -12.976 4.736 19.189 1.00 82.94 105 LEU A C 1
ATOM 823 O O . LEU A 1 105 ? -13.531 4.341 18.168 1.00 82.94 105 LEU A O 1
ATOM 827 N N . GLU A 1 106 ? -13.666 5.229 20.220 1.00 82.50 106 GLU A N 1
ATOM 828 C CA . GLU A 1 106 ? -15.125 5.387 20.210 1.00 82.50 106 GLU A CA 1
ATOM 829 C C . GLU A 1 106 ? -15.587 6.354 19.120 1.00 82.50 106 GLU A C 1
ATOM 831 O O . GLU A 1 106 ? -16.466 6.012 18.332 1.00 82.50 106 GLU A O 1
ATOM 836 N N . ARG A 1 107 ? -14.951 7.524 18.990 1.00 82.56 107 ARG A N 1
ATOM 837 C CA . ARG A 1 107 ? -15.246 8.459 17.888 1.00 82.56 107 ARG A CA 1
ATOM 838 C C . ARG A 1 107 ? -15.080 7.807 16.522 1.00 82.56 107 ARG A C 1
ATOM 840 O O . ARG A 1 107 ? -15.931 7.982 15.657 1.00 82.56 107 ARG A O 1
ATOM 847 N N . LEU A 1 108 ? -14.027 7.010 16.342 1.00 81.38 108 LEU A N 1
ATOM 848 C CA . LEU A 1 108 ? -13.829 6.272 15.099 1.00 81.38 108 LEU A CA 1
ATOM 849 C C . LEU A 1 108 ? -14.953 5.251 14.856 1.00 81.38 108 LEU A C 1
ATOM 851 O O . LEU A 1 108 ? -15.385 5.100 13.716 1.00 81.38 108 LEU A O 1
ATOM 855 N N . ARG A 1 109 ? -15.465 4.581 15.897 1.00 80.31 109 ARG A N 1
ATOM 856 C CA . ARG A 1 109 ? -16.625 3.674 15.780 1.00 80.31 109 ARG A CA 1
ATOM 857 C C . ARG A 1 109 ? -17.894 4.413 15.352 1.00 80.31 109 ARG A C 1
ATOM 859 O O . ARG A 1 109 ? -18.618 3.890 14.503 1.00 80.31 109 ARG A O 1
ATOM 866 N N . TYR A 1 110 ? -18.135 5.611 15.887 1.00 82.19 110 TYR A N 1
ATOM 867 C CA . TYR A 1 110 ? -19.251 6.468 15.476 1.00 82.19 110 TYR A CA 1
ATOM 868 C C . TYR A 1 110 ? -19.107 6.934 14.019 1.00 82.19 110 TYR A C 1
ATOM 870 O O . TYR A 1 110 ? -20.022 6.741 13.224 1.00 82.19 110 TYR A O 1
ATOM 878 N N . ASP A 1 111 ? -17.937 7.444 13.619 1.00 78.81 111 ASP A N 1
ATOM 879 C CA . ASP A 1 111 ? -17.660 7.887 12.237 1.00 78.81 111 ASP A CA 1
ATOM 880 C C . ASP A 1 111 ? -17.787 6.750 11.207 1.00 78.81 111 ASP A C 1
ATOM 882 O O . ASP A 1 111 ? -18.072 6.958 10.019 1.00 78.81 111 ASP A O 1
ATOM 886 N N . LYS A 1 112 ? -17.542 5.522 11.663 1.00 77.44 112 LYS A N 1
ATOM 887 C CA . LYS A 1 112 ? -17.706 4.298 10.885 1.00 77.44 112 LYS A CA 1
ATOM 888 C C . LYS A 1 112 ? -19.146 3.794 10.818 1.00 77.44 112 LYS A C 1
ATOM 890 O O . LYS A 1 112 ? -19.427 2.922 9.997 1.00 77.44 112 LYS A O 1
ATOM 895 N N . GLY A 1 113 ? -20.046 4.348 11.630 1.00 68.88 113 GLY A N 1
ATOM 896 C CA . GLY A 1 113 ? -21.421 3.873 11.769 1.00 68.88 113 GLY A CA 1
ATOM 897 C C . GLY A 1 113 ? -21.505 2.468 12.371 1.00 68.88 113 GLY A C 1
ATOM 898 O O . GLY A 1 113 ? -22.473 1.762 12.114 1.00 68.88 113 GLY A O 1
ATOM 899 N N . ILE A 1 114 ? -20.475 2.041 13.117 1.00 70.81 114 ILE A N 1
ATOM 900 C CA . ILE A 1 114 ? -20.463 0.765 13.856 1.00 70.81 114 ILE A CA 1
ATOM 901 C C . ILE A 1 114 ? -21.326 0.890 15.114 1.00 70.81 114 ILE A C 1
ATOM 903 O O . ILE A 1 114 ? -21.961 -0.073 15.529 1.00 70.81 114 ILE A O 1
ATOM 907 N N . LYS A 1 115 ? -21.329 2.079 15.721 1.00 60.78 115 LYS A N 1
ATOM 908 C CA . LYS A 1 115 ? -22.170 2.437 16.861 1.00 60.78 115 LYS A CA 1
ATOM 909 C C . LYS A 1 115 ? -23.054 3.600 16.412 1.00 60.78 115 LYS A C 1
ATOM 911 O O . LYS A 1 115 ? -22.523 4.619 15.968 1.00 60.78 115 LYS A O 1
ATOM 916 N N . SER A 1 116 ? -24.373 3.431 16.454 1.00 53.81 116 SER A N 1
ATOM 917 C CA . SER A 1 116 ? -25.324 4.513 16.188 1.00 53.81 116 SER A CA 1
ATOM 918 C C . SER A 1 116 ? -25.612 5.255 17.485 1.00 53.81 116 SER A C 1
ATOM 920 O O . SER A 1 116 ? -25.766 4.642 18.534 1.00 53.81 116 SER A O 1
ATOM 922 N N . PHE A 1 117 ? -25.725 6.581 17.408 1.00 54.69 117 PHE A N 1
ATOM 923 C CA . PHE A 1 117 ? -26.097 7.431 18.549 1.00 54.69 117 PHE A CA 1
ATOM 924 C C . PHE A 1 117 ? -27.515 7.124 19.083 1.00 54.69 117 PHE A C 1
ATOM 926 O O . PHE A 1 117 ? -27.898 7.612 20.138 1.00 54.69 117 PHE A O 1
ATOM 933 N N . GLU A 1 118 ? -28.293 6.323 18.348 1.00 53.16 118 GLU A N 1
ATOM 934 C CA . GLU A 1 118 ? -29.652 5.894 18.695 1.00 53.16 118 GLU A CA 1
ATOM 935 C C . GLU A 1 118 ? -29.701 4.639 19.590 1.00 53.16 118 GLU A C 1
ATOM 937 O O . GLU A 1 118 ? -30.747 4.373 20.170 1.00 53.16 118 GLU A O 1
ATOM 942 N N . ASP A 1 119 ? -28.599 3.890 19.749 1.00 53.75 119 ASP A N 1
ATOM 943 C CA . ASP A 1 119 ? -28.545 2.679 20.598 1.00 53.75 119 ASP A CA 1
ATOM 944 C C . ASP A 1 119 ? -28.370 2.985 22.104 1.00 53.75 119 ASP A C 1
ATOM 946 O O . ASP A 1 119 ? -28.383 2.071 22.926 1.00 53.75 119 ASP A O 1
ATOM 950 N N . GLU A 1 120 ? -28.192 4.255 22.489 1.00 52.12 120 GLU A N 1
ATOM 951 C CA . GLU A 1 120 ? -27.990 4.674 23.891 1.00 52.12 120 GLU A CA 1
ATOM 952 C C . GLU A 1 120 ? -29.254 5.254 24.573 1.00 52.12 120 GLU A C 1
ATOM 954 O O . GLU A 1 120 ? -29.135 5.911 25.608 1.00 52.12 120 GLU A O 1
ATOM 959 N N . LEU A 1 121 ? -30.460 5.011 24.034 1.00 42.25 121 LEU A N 1
ATOM 960 C CA . LEU A 1 121 ? -31.746 5.444 24.620 1.00 42.25 121 LEU A CA 1
ATOM 961 C C . LEU A 1 121 ? -32.486 4.336 25.384 1.00 42.25 121 LEU A C 1
ATOM 963 O O . LEU A 1 121 ? -32.685 3.241 24.815 1.00 42.25 121 LEU A O 1
#

Secondary structure (DSSP, 8-state):
-HHHHTTT-EEEEESEEEEEETTEEEEEE--BSSSGGGHHHHHHHHHH-TT-TTEEEEEE--TTSSSBEEEEEEPPPSSPPBPTTS-EEEEETTEEEEE-SHHHHHHHHHHTTSS-TTTT-

Organism: NCBI:txid2045208

Radius of gyration: 17.28 Å; Cα contacts (8 Å, |Δi|>4): 206; chains: 1; bounding box: 49×34×47 Å

Foldseek 3Di:
DLQQQLEAWAKDKAQWDWDADPNDTDIDRRADQEPVSCVVVVVQVCLQPVVPPQKDWDWDDDPPDHHTMIMIGGHHDLDRTAHNVRFGWHDDPPDIHTQDDPVSVVVSNPVSVVDDPVVPD

Sequence (121 aa):
MAAFANTSGGEIYIGIEEMVDLNRKYRLWRGFEDQEAANPVFQVLEQMNPLGNNYVAEFLRFPDAPGIVLHLTIFKTKDMVAASDGRCYVRRNAQSLPVSGDDALERLRYDKGIKSFEDEL

Nearest PDB structures (foldseek):
  3lmm-assembly1_A  TM=6.873E-01  e=1.111E-02  Corynebacterium diphtheriae
  3lmm-assembly3_C  TM=6.848E-01  e=1.834E-02  Corynebacterium diphtheriae
  3lmm-assembly2_B  TM=6.507E-01  e=2.079E-02  Corynebacterium diphtheriae
  5fr7-assembly1_B  TM=4.457E-01  e=2.149E+00  Erwinia amylovora CFBP1430
  6vu7-assembly1_A  TM=4.660E-01  e=4.559E+00  Escherichia coli 55989

Solvent-accessible surface area (backbone atoms only — not comparable to full-atom values): 7023 Å² total; per-residue (Å²): 111,24,21,32,24,50,49,82,20,50,78,46,72,45,36,58,43,83,46,78,55,96,94,41,78,50,77,42,88,49,29,31,84,48,75,72,74,46,44,70,58,52,56,55,50,39,72,44,38,79,80,58,82,54,51,49,79,48,77,47,76,48,98,94,47,70,40,31,28,43,38,36,45,32,39,55,48,60,63,88,36,35,35,91,86,70,47,37,28,37,51,57,91,96,43,76,41,79,56,69,59,69,73,50,50,50,51,50,34,43,79,38,60,69,46,59,90,74,79,82,117

pLDDT: mean 83.66, std 10.63, range [42.25, 96.88]

Mean predicted aligned error: 7.76 Å

InterPro domains:
  IPR007421 Schlafen, AlbA_2 domain [PF04326] (2-99)
  IPR038461 Schlafen, AlbA_2 domain superfamily [G3DSA:3.30.950.30] (1-99)